Protein AF-A0A7L4RID6-F1 (afdb_monomer_lite)

Sequence (178 aa):
MAGMKEQMGKLNFLVKEADGAFSGGDVTARIGACTIYAGIMELLTIQAAKLMEQIILKSQLHKGKNVAFTPHDDSFFYGEKVGTRRILIAISETLPFRASGKTREEDAAKINGLAKRFIDSGHGFLDLRNTLIHHMGNPEKNLGDIENSCLRIKESFEKFSAAQKEFVLAAQPFRTIG

pLDDT: mean 86.88, std 10.78, range [45.59, 97.88]

Radius of gyration: 18.43 Å; chains: 1; bounding box: 37×32×57 Å

Secondary structure (DSSP, 8-state):
-HHHHHHHHHHHHHHHHHHHHHHSS-HHHHHHHHHHHHHHHHHHHHHHHHHHHHHHHHHHHHTTPPPSSPPPPHHHHHHTT--HHHHHHHHHHTPPP---TT--HHHHHHHHHHHHHHHHHHHHHHHHHHHHHHHHT-TT--HHHHHHHHHHHHHHHHHHHHHHHHHHHHHGGGG---

Structure (mmCIF, N/CA/C/O backbone):
data_AF-A0A7L4RID6-F1
#
_entry.id   AF-A0A7L4RID6-F1
#
loop_
_atom_site.group_PDB
_atom_site.id
_atom_site.type_symbol
_atom_site.label_atom_id
_atom_site.label_alt_id
_atom_site.label_comp_id
_atom_site.label_asym_id
_atom_site.label_entity_id
_atom_site.label_seq_id
_atom_site.pdbx_PDB_ins_code
_atom_site.Cartn_x
_atom_site.Cartn_y
_atom_site.Cartn_z
_atom_site.occupancy
_atom_site.B_iso_or_equiv
_atom_site.auth_seq_id
_atom_site.auth_comp_id
_atom_site.auth_asym_id
_atom_site.auth_atom_id
_atom_site.pdbx_PDB_model_num
ATOM 1 N N . MET A 1 1 ? 13.504 -2.492 21.467 1.00 46.69 1 MET A N 1
ATOM 2 C CA . MET A 1 1 ? 13.718 -1.254 20.674 1.00 46.69 1 MET A CA 1
ATOM 3 C C . MET A 1 1 ? 14.812 -1.378 19.604 1.00 46.69 1 MET A C 1
ATOM 5 O O . MET A 1 1 ? 14.635 -0.778 18.553 1.00 46.69 1 MET A O 1
ATOM 9 N N . ALA A 1 2 ? 15.893 -2.151 19.805 1.00 46.53 2 ALA A N 1
ATOM 10 C CA . ALA A 1 2 ? 16.967 -2.315 18.807 1.00 46.53 2 ALA A CA 1
ATOM 11 C C . ALA A 1 2 ? 16.506 -2.953 17.473 1.00 46.53 2 ALA A C 1
ATOM 13 O O . ALA A 1 2 ? 16.762 -2.384 16.418 1.00 46.53 2 ALA A O 1
ATOM 14 N N . GLY A 1 3 ? 15.726 -4.043 17.513 1.00 59.94 3 GLY A N 1
ATOM 15 C CA . GLY A 1 3 ? 15.261 -4.725 16.291 1.00 59.94 3 GLY A CA 1
ATOM 16 C C . GLY A 1 3 ? 14.310 -3.903 15.408 1.00 59.94 3 GLY A C 1
ATOM 17 O O . GLY A 1 3 ? 14.350 -4.007 14.189 1.00 59.94 3 GLY A O 1
ATOM 18 N N . MET A 1 4 ? 13.503 -3.014 15.998 1.00 64.69 4 MET A N 1
ATOM 19 C CA . MET A 1 4 ? 12.584 -2.150 15.240 1.00 64.69 4 MET A CA 1
ATOM 20 C C . MET A 1 4 ? 13.336 -1.057 14.469 1.00 64.69 4 MET A C 1
ATOM 22 O O . MET A 1 4 ? 13.013 -0.783 13.317 1.00 64.69 4 MET A O 1
ATOM 26 N N . LYS A 1 5 ? 14.377 -0.465 15.074 1.00 70.00 5 LYS A N 1
ATOM 27 C CA . LYS A 1 5 ? 15.249 0.503 14.390 1.00 70.00 5 LYS A CA 1
ATOM 28 C C . LYS A 1 5 ? 16.001 -0.146 13.229 1.00 70.00 5 LYS A C 1
ATOM 30 O O . LYS A 1 5 ? 16.094 0.451 12.163 1.00 70.00 5 LYS A O 1
ATOM 35 N N . GLU A 1 6 ? 16.493 -1.367 13.422 1.00 75.94 6 GLU A N 1
ATOM 36 C CA . GLU A 1 6 ? 17.172 -2.129 12.371 1.00 75.94 6 GLU A CA 1
ATOM 37 C C . GLU A 1 6 ? 16.232 -2.451 11.198 1.00 75.94 6 GLU A C 1
ATOM 39 O O . GLU A 1 6 ? 16.585 -2.228 10.041 1.00 75.94 6 GLU A O 1
ATOM 44 N N . GLN A 1 7 ? 15.007 -2.906 11.480 1.00 71.81 7 GLN A N 1
ATOM 45 C CA . GLN A 1 7 ? 14.000 -3.175 10.448 1.00 71.81 7 GLN A CA 1
ATOM 46 C C . GLN A 1 7 ? 13.601 -1.911 9.679 1.00 71.81 7 GLN A C 1
ATOM 48 O O . GLN A 1 7 ? 13.529 -1.941 8.452 1.00 71.81 7 GLN A O 1
ATOM 53 N N . MET A 1 8 ? 13.414 -0.780 10.369 1.00 76.19 8 MET A N 1
ATOM 54 C CA . MET A 1 8 ? 13.167 0.501 9.700 1.00 76.19 8 MET A CA 1
ATOM 55 C C . MET A 1 8 ? 14.356 0.953 8.847 1.00 76.19 8 MET A C 1
ATOM 57 O O . MET A 1 8 ? 14.155 1.476 7.755 1.00 76.19 8 MET A O 1
ATOM 61 N N . GLY A 1 9 ? 15.589 0.714 9.305 1.00 80.31 9 GLY A N 1
ATOM 62 C CA . GLY A 1 9 ? 16.797 0.976 8.523 1.00 80.31 9 GLY A CA 1
ATOM 63 C C . GLY A 1 9 ? 16.829 0.184 7.215 1.00 80.31 9 GLY A C 1
ATOM 64 O O . GLY A 1 9 ? 17.066 0.765 6.158 1.00 80.31 9 GLY A O 1
ATOM 65 N N . LYS A 1 10 ? 16.510 -1.117 7.269 1.00 84.06 10 LYS A N 1
ATOM 66 C CA . LYS A 1 10 ? 16.429 -1.986 6.082 1.00 84.06 10 LYS A CA 1
ATOM 67 C C . LYS A 1 10 ? 15.360 -1.511 5.096 1.00 84.06 10 LYS A C 1
ATOM 69 O O . LYS A 1 10 ? 15.632 -1.433 3.904 1.00 84.06 10 LYS A O 1
ATOM 74 N N . LEU A 1 11 ? 14.173 -1.144 5.579 1.00 85.06 11 LEU A N 1
ATOM 75 C CA . LEU A 1 11 ? 13.091 -0.650 4.718 1.00 85.06 11 LEU A CA 1
ATOM 76 C C . LEU A 1 11 ? 13.448 0.673 4.043 1.00 85.06 11 LEU A C 1
ATOM 78 O O . LEU A 1 11 ? 13.266 0.808 2.839 1.00 85.06 11 LEU A O 1
ATOM 82 N N . ASN A 1 12 ? 14.006 1.624 4.794 1.00 86.56 12 ASN A N 1
ATOM 83 C CA . ASN A 1 12 ? 14.425 2.911 4.240 1.00 86.56 12 ASN A CA 1
ATOM 84 C C . ASN A 1 12 ? 15.529 2.746 3.188 1.00 86.56 12 ASN A C 1
ATOM 86 O O . ASN A 1 12 ? 15.517 3.439 2.174 1.00 86.56 12 ASN A O 1
ATOM 90 N N . PHE A 1 13 ? 16.465 1.821 3.416 1.00 90.88 13 PHE A N 1
ATOM 91 C CA . PHE A 1 13 ? 17.478 1.466 2.428 1.00 90.88 13 PHE A CA 1
ATOM 92 C C . PHE A 1 13 ? 16.836 0.917 1.146 1.00 90.88 13 PHE A C 1
ATOM 94 O O . PHE A 1 13 ? 17.115 1.427 0.068 1.00 90.88 13 PHE A O 1
ATOM 101 N N . LEU A 1 14 ? 15.920 -0.049 1.259 1.00 91.12 14 LEU A N 1
ATOM 102 C CA . LEU A 1 14 ? 15.240 -0.642 0.103 1.00 91.12 14 LEU A CA 1
ATOM 103 C C . LEU A 1 14 ? 14.417 0.377 -0.696 1.00 91.12 14 LEU A C 1
ATOM 105 O O . LEU A 1 14 ? 14.454 0.345 -1.923 1.00 91.12 14 LEU A O 1
ATOM 109 N N . VAL A 1 15 ? 13.713 1.297 -0.025 1.00 90.31 15 VAL A N 1
ATOM 110 C CA . VAL A 1 15 ? 13.006 2.403 -0.699 1.00 90.31 15 VAL A CA 1
ATOM 111 C C . VAL A 1 15 ? 13.992 3.262 -1.484 1.00 90.31 15 VAL A C 1
ATOM 113 O O . VAL A 1 15 ? 13.756 3.538 -2.654 1.00 90.31 15 VAL A O 1
ATOM 116 N N . LYS A 1 16 ? 15.122 3.634 -0.873 1.00 92.25 16 LYS A N 1
ATOM 117 C CA . LYS A 1 16 ? 16.137 4.468 -1.523 1.00 92.25 16 LYS A CA 1
ATOM 118 C C . LYS A 1 16 ? 16.741 3.793 -2.757 1.00 92.25 16 LYS A C 1
ATOM 120 O O . LYS A 1 16 ? 16.912 4.450 -3.780 1.00 92.25 16 LYS A O 1
ATOM 125 N N . GLU A 1 17 ? 17.055 2.503 -2.669 1.00 92.62 17 GLU A N 1
ATOM 126 C CA . GLU A 1 17 ? 17.562 1.729 -3.809 1.00 92.62 17 GLU A CA 1
ATOM 127 C C . GLU A 1 17 ? 16.514 1.633 -4.927 1.00 92.62 17 GLU A C 1
ATOM 129 O O . GLU A 1 17 ? 16.827 1.867 -6.095 1.00 92.62 17 GLU A O 1
ATOM 134 N N . ALA A 1 18 ? 15.252 1.366 -4.571 1.00 92.75 18 ALA A N 1
ATOM 135 C CA . ALA A 1 18 ? 14.152 1.332 -5.528 1.00 92.75 18 ALA A CA 1
ATOM 136 C C . ALA A 1 18 ? 13.968 2.691 -6.222 1.00 92.75 18 ALA A C 1
ATOM 138 O O . ALA A 1 18 ? 13.916 2.744 -7.448 1.00 92.75 18 ALA A O 1
ATOM 139 N N . ASP A 1 19 ? 13.959 3.795 -5.472 1.00 92.19 19 ASP A N 1
ATOM 140 C CA . ASP A 1 19 ? 13.865 5.152 -6.020 1.00 92.19 19 ASP A CA 1
ATOM 141 C C . ASP A 1 19 ? 15.051 5.482 -6.941 1.00 92.19 19 ASP A C 1
ATOM 143 O O . ASP A 1 19 ? 14.875 6.096 -8.000 1.00 92.19 19 ASP A O 1
ATOM 147 N N . GLY A 1 20 ? 16.256 5.039 -6.569 1.00 91.38 20 GLY A N 1
ATOM 148 C CA . GLY A 1 20 ? 17.474 5.192 -7.362 1.00 91.38 20 GLY A CA 1
ATOM 149 C C . GLY A 1 20 ? 17.385 4.505 -8.726 1.00 91.38 20 GLY A C 1
ATOM 150 O O . GLY A 1 20 ? 17.791 5.088 -9.733 1.00 91.38 20 GLY A O 1
ATOM 151 N N . ALA A 1 21 ? 16.770 3.324 -8.793 1.00 92.00 21 ALA A N 1
ATOM 152 C CA . ALA A 1 21 ? 16.593 2.578 -10.039 1.00 92.00 21 ALA A CA 1
ATOM 153 C C . ALA A 1 21 ? 15.729 3.316 -11.080 1.00 92.00 21 ALA A C 1
ATOM 155 O O . ALA A 1 21 ? 15.922 3.135 -12.281 1.00 92.00 21 ALA A O 1
ATOM 156 N N . PHE A 1 22 ? 14.815 4.192 -10.648 1.00 88.56 22 PHE A N 1
ATOM 157 C CA . PHE A 1 22 ? 14.022 5.031 -11.557 1.00 88.56 22 PHE A CA 1
ATOM 158 C C . PHE A 1 22 ? 14.790 6.228 -12.119 1.00 88.56 22 PHE A C 1
ATOM 160 O O . PHE A 1 22 ? 14.382 6.780 -13.139 1.00 88.56 22 PHE A O 1
ATOM 167 N N . SER A 1 23 ? 15.902 6.613 -11.488 1.00 83.31 23 SER A N 1
ATOM 168 C CA . SER A 1 23 ? 16.813 7.635 -12.022 1.00 83.31 23 SER A CA 1
ATOM 169 C C . SER A 1 23 ? 17.699 7.084 -13.146 1.00 83.31 23 SER A C 1
ATOM 171 O O . SER A 1 23 ? 18.214 7.846 -13.960 1.00 83.31 23 SER A O 1
ATOM 173 N N . GLY A 1 24 ? 17.868 5.758 -13.206 1.00 70.31 24 GLY A N 1
ATOM 174 C CA . GLY A 1 24 ? 18.565 5.063 -14.283 1.00 70.31 24 GLY A CA 1
ATOM 175 C C . GLY A 1 24 ? 17.674 4.837 -15.509 1.00 70.31 24 GLY A C 1
ATOM 176 O O . GLY A 1 24 ? 16.454 4.683 -15.409 1.00 70.31 24 GLY A O 1
ATOM 177 N N . GLY A 1 25 ? 18.288 4.797 -16.693 1.00 75.00 25 GLY A N 1
ATOM 178 C CA . GLY A 1 25 ? 17.623 4.420 -17.949 1.00 75.00 25 GLY A CA 1
ATOM 179 C C . GLY A 1 25 ? 17.411 2.910 -18.130 1.00 75.00 25 GLY A C 1
ATOM 180 O O . GLY A 1 25 ? 16.975 2.496 -19.196 1.00 75.00 25 GLY A O 1
ATOM 181 N N . ASP A 1 26 ? 17.739 2.078 -17.134 1.00 90.69 26 ASP A N 1
ATOM 182 C CA . ASP A 1 26 ? 17.631 0.618 -17.229 1.00 90.69 26 ASP A CA 1
ATOM 183 C C . ASP A 1 26 ? 16.244 0.112 -16.797 1.00 90.69 26 ASP A C 1
ATOM 185 O O . ASP A 1 26 ? 15.846 0.203 -15.632 1.00 90.69 26 ASP A O 1
ATOM 189 N N . VAL A 1 27 ? 15.520 -0.475 -17.749 1.00 90.62 27 VAL A N 1
ATOM 190 C CA . VAL A 1 27 ? 14.196 -1.077 -17.543 1.00 90.62 27 VAL A CA 1
ATOM 191 C C . VAL A 1 27 ? 14.241 -2.232 -16.545 1.00 90.62 27 VAL A C 1
ATOM 193 O O . VAL A 1 27 ? 13.317 -2.387 -15.745 1.00 90.62 27 VAL A O 1
ATOM 196 N N . THR A 1 28 ? 15.318 -3.020 -16.543 1.00 92.19 28 THR A N 1
ATOM 197 C CA . THR A 1 28 ? 15.460 -4.177 -15.648 1.00 92.19 28 THR A CA 1
ATOM 198 C C . THR A 1 28 ? 15.542 -3.718 -14.198 1.00 92.19 28 THR A C 1
ATOM 200 O O . THR A 1 28 ? 14.809 -4.225 -13.344 1.00 92.19 28 THR A O 1
ATOM 203 N N . ALA A 1 29 ? 16.358 -2.696 -13.926 1.00 94.12 29 ALA A N 1
ATOM 204 C CA . ALA A 1 29 ? 16.426 -2.058 -12.617 1.00 94.12 29 ALA A CA 1
ATOM 205 C C . ALA A 1 29 ? 15.054 -1.523 -12.166 1.00 94.12 29 ALA A C 1
ATOM 207 O O . ALA A 1 29 ? 14.649 -1.756 -11.025 1.00 94.12 29 ALA A O 1
ATOM 208 N N . ARG A 1 30 ? 14.287 -0.878 -13.059 1.00 95.00 30 ARG A N 1
ATOM 209 C CA . ARG A 1 30 ? 12.932 -0.377 -12.747 1.00 95.00 30 ARG A CA 1
ATOM 210 C C . ARG A 1 30 ? 11.940 -1.498 -12.414 1.00 95.00 30 ARG A C 1
ATOM 212 O O . ARG A 1 30 ? 11.136 -1.343 -11.494 1.00 95.00 30 ARG A O 1
ATOM 219 N N . ILE A 1 31 ? 11.999 -2.636 -13.110 1.00 95.00 31 ILE A N 1
ATOM 220 C CA . ILE A 1 31 ? 11.186 -3.824 -12.786 1.00 95.00 31 ILE A CA 1
ATOM 221 C C . ILE A 1 31 ? 11.577 -4.381 -11.406 1.00 95.00 31 ILE A C 1
ATOM 223 O O . ILE A 1 31 ? 10.707 -4.703 -10.588 1.00 95.00 31 ILE A O 1
ATOM 227 N N . GLY A 1 32 ? 12.879 -4.442 -11.111 1.00 94.38 32 GLY A N 1
ATOM 228 C CA . GLY A 1 32 ? 13.388 -4.810 -9.788 1.00 94.38 32 GLY A CA 1
ATOM 229 C C . GLY A 1 32 ? 12.845 -3.895 -8.686 1.00 94.38 32 GLY A C 1
ATOM 230 O O . GLY A 1 32 ? 12.324 -4.373 -7.677 1.00 94.38 32 GLY A O 1
ATOM 231 N N . ALA A 1 33 ? 12.853 -2.583 -8.914 1.00 95.50 33 ALA A N 1
ATOM 232 C CA . ALA A 1 33 ? 12.290 -1.602 -7.992 1.00 95.50 33 ALA A CA 1
ATOM 233 C C . ALA A 1 33 ? 10.776 -1.768 -7.782 1.00 95.50 33 ALA A C 1
ATOM 235 O O . ALA A 1 33 ? 10.305 -1.704 -6.646 1.00 95.50 33 ALA A O 1
ATOM 236 N N . CYS A 1 34 ? 10.011 -2.083 -8.835 1.00 96.00 34 CYS A N 1
ATOM 237 C CA . CYS A 1 34 ? 8.585 -2.407 -8.704 1.00 96.00 34 CYS A CA 1
ATOM 238 C C . CYS A 1 34 ? 8.347 -3.621 -7.791 1.00 96.00 34 CYS A C 1
ATOM 240 O O . CYS A 1 34 ? 7.386 -3.639 -7.020 1.00 96.00 34 CYS A O 1
ATOM 242 N N . THR A 1 35 ? 9.235 -4.617 -7.839 1.00 94.19 35 THR A N 1
ATOM 243 C CA . THR A 1 35 ? 9.181 -5.789 -6.949 1.00 94.19 35 THR A CA 1
ATOM 244 C C . THR A 1 35 ? 9.449 -5.399 -5.495 1.00 94.19 35 THR A C 1
ATOM 246 O O . THR A 1 35 ? 8.741 -5.854 -4.595 1.00 94.19 35 THR A O 1
ATOM 249 N N . ILE A 1 36 ? 10.416 -4.509 -5.256 1.00 94.94 36 ILE A N 1
ATOM 250 C CA . ILE A 1 36 ? 10.696 -3.971 -3.918 1.00 94.94 36 ILE A CA 1
ATOM 251 C C . ILE A 1 36 ? 9.476 -3.212 -3.377 1.00 94.94 36 ILE A C 1
ATOM 253 O O . ILE A 1 36 ? 9.037 -3.483 -2.257 1.00 94.94 36 ILE A O 1
ATOM 257 N N . TYR A 1 37 ? 8.880 -2.317 -4.171 1.00 95.62 37 TYR A N 1
ATOM 258 C CA . TYR A 1 37 ? 7.661 -1.602 -3.781 1.00 95.62 37 TYR A CA 1
ATOM 259 C C . TYR A 1 37 ? 6.506 -2.550 -3.473 1.00 95.62 37 TYR A C 1
ATOM 261 O O . TYR A 1 37 ? 5.793 -2.331 -2.495 1.00 95.62 37 TYR A O 1
ATOM 269 N N . ALA A 1 38 ? 6.340 -3.620 -4.256 1.00 93.56 38 ALA A N 1
ATOM 270 C CA . ALA A 1 38 ? 5.332 -4.632 -3.977 1.00 93.56 38 ALA A CA 1
ATOM 271 C C . ALA A 1 38 ? 5.555 -5.263 -2.597 1.00 93.56 38 ALA A C 1
ATOM 273 O O . ALA A 1 38 ? 4.627 -5.255 -1.798 1.00 93.56 38 ALA A O 1
ATOM 274 N N . GLY A 1 39 ? 6.774 -5.709 -2.274 1.00 91.38 39 GLY A N 1
ATOM 275 C CA . GLY A 1 39 ? 7.087 -6.282 -0.958 1.00 91.38 39 GLY A CA 1
ATOM 276 C C . GLY A 1 39 ? 6.860 -5.308 0.205 1.00 91.38 39 GLY A C 1
ATOM 277 O O . GLY A 1 39 ? 6.304 -5.679 1.240 1.00 91.38 39 GLY A O 1
ATOM 278 N N . ILE A 1 40 ? 7.226 -4.034 0.031 1.00 92.19 40 ILE A N 1
ATOM 279 C CA . ILE A 1 40 ? 6.968 -2.995 1.041 1.00 92.19 40 ILE A CA 1
ATOM 280 C C . ILE A 1 40 ? 5.464 -2.760 1.201 1.00 92.19 40 ILE A C 1
ATOM 282 O O . ILE A 1 40 ? 4.980 -2.602 2.321 1.00 92.19 40 ILE A O 1
ATOM 286 N N . MET A 1 41 ? 4.710 -2.769 0.103 1.00 93.12 41 MET A N 1
ATOM 287 C CA . MET A 1 41 ? 3.260 -2.637 0.140 1.00 93.12 41 MET A CA 1
ATOM 288 C C . MET A 1 41 ? 2.617 -3.753 0.974 1.00 93.12 41 MET A C 1
ATOM 290 O O . MET A 1 41 ? 1.778 -3.455 1.823 1.00 93.12 41 MET A O 1
ATOM 294 N N . GLU A 1 42 ? 3.042 -5.010 0.799 1.00 90.94 42 GLU A N 1
ATOM 295 C CA . GLU A 1 42 ? 2.525 -6.134 1.599 1.00 90.94 42 GLU A CA 1
ATOM 296 C C . GLU A 1 42 ? 2.762 -5.897 3.094 1.00 90.94 42 GLU A C 1
ATOM 298 O O . GLU A 1 42 ? 1.839 -6.016 3.902 1.00 90.94 42 GLU A O 1
ATOM 303 N N . LEU A 1 43 ? 3.972 -5.462 3.459 1.00 89.50 43 LEU A N 1
ATOM 304 C CA . LEU A 1 43 ? 4.311 -5.128 4.839 1.00 89.50 43 LEU A CA 1
ATOM 305 C C . LEU A 1 43 ? 3.409 -4.021 5.407 1.00 89.50 43 LEU A C 1
ATOM 307 O O . LEU A 1 43 ? 2.879 -4.160 6.511 1.00 89.50 43 LEU A O 1
ATOM 311 N N . LEU A 1 44 ? 3.234 -2.921 4.674 1.00 92.06 44 LEU A N 1
ATOM 312 C CA . LEU A 1 44 ? 2.419 -1.784 5.113 1.00 92.06 44 LEU A CA 1
ATOM 313 C C . LEU A 1 44 ? 0.942 -2.171 5.274 1.00 92.06 44 LEU A C 1
ATOM 315 O O . LEU A 1 44 ? 0.278 -1.716 6.213 1.00 92.06 44 LEU A O 1
ATOM 319 N N . THR A 1 45 ? 0.434 -3.047 4.404 1.00 92.94 45 THR A N 1
ATOM 320 C CA . THR A 1 45 ? -0.915 -3.608 4.519 1.00 92.94 45 THR A CA 1
ATOM 321 C C . THR A 1 45 ? -1.054 -4.516 5.743 1.00 92.94 45 THR A C 1
ATOM 323 O O . THR A 1 45 ? -2.034 -4.386 6.477 1.00 92.94 45 THR A O 1
ATOM 326 N N . ILE A 1 46 ? -0.067 -5.373 6.028 1.00 89.94 46 ILE A N 1
ATOM 327 C CA . ILE A 1 46 ? -0.050 -6.208 7.243 1.00 89.94 46 ILE A CA 1
ATOM 328 C C . ILE A 1 46 ? -0.044 -5.333 8.505 1.00 89.94 46 ILE A C 1
ATOM 330 O O . ILE A 1 46 ? -0.781 -5.602 9.454 1.00 89.94 46 ILE A O 1
ATOM 334 N N . GLN A 1 47 ? 0.749 -4.258 8.525 1.00 89.25 47 GLN A N 1
ATOM 335 C CA . GLN A 1 47 ? 0.779 -3.317 9.650 1.00 89.25 47 GLN A CA 1
ATOM 336 C C . GLN A 1 47 ? -0.588 -2.666 9.896 1.00 89.25 47 GLN A C 1
ATOM 338 O O . GLN A 1 47 ? -1.031 -2.580 11.043 1.00 89.25 47 GLN A O 1
ATOM 343 N N . ALA A 1 48 ? -1.272 -2.244 8.829 1.00 91.44 48 ALA A N 1
ATOM 344 C CA . ALA A 1 48 ? -2.614 -1.676 8.916 1.00 91.44 48 ALA A CA 1
ATOM 345 C C . ALA A 1 48 ? -3.634 -2.698 9.452 1.00 91.44 48 ALA A C 1
ATOM 347 O O . ALA A 1 48 ? -4.424 -2.372 10.340 1.00 91.44 48 ALA A O 1
ATOM 348 N N . ALA A 1 49 ? -3.577 -3.946 8.976 1.00 90.12 49 ALA A N 1
ATOM 349 C CA . ALA A 1 49 ? -4.448 -5.022 9.446 1.00 90.12 49 ALA A CA 1
ATOM 350 C C . ALA A 1 49 ? -4.263 -5.304 10.942 1.00 90.12 49 ALA A C 1
ATOM 352 O O . ALA A 1 49 ? -5.241 -5.368 11.683 1.00 90.12 49 ALA A O 1
ATOM 353 N N . LYS A 1 50 ? -3.014 -5.385 11.413 1.00 87.38 50 LYS A N 1
ATOM 354 C CA . LYS A 1 50 ? -2.707 -5.595 12.838 1.00 87.38 50 LYS A CA 1
ATOM 355 C C . LYS A 1 50 ? -3.175 -4.453 13.722 1.00 87.38 50 LYS A C 1
ATOM 357 O O . LYS A 1 50 ? -3.634 -4.682 14.840 1.00 87.38 50 LYS A O 1
ATOM 362 N N . LEU A 1 51 ? -3.053 -3.215 13.244 1.00 89.00 51 LEU A N 1
ATOM 363 C CA . LEU A 1 51 ? -3.585 -2.072 13.973 1.00 89.00 51 LEU A CA 1
ATOM 364 C C . LEU A 1 51 ? -5.102 -2.210 14.151 1.00 89.00 51 LEU A C 1
ATOM 366 O O . LEU A 1 51 ? -5.596 -2.063 15.268 1.00 89.00 51 LEU A O 1
ATOM 370 N N . MET A 1 52 ? -5.820 -2.546 13.078 1.00 88.69 52 MET A N 1
ATOM 371 C CA . MET A 1 52 ? -7.267 -2.769 13.126 1.00 88.69 52 MET A CA 1
ATOM 372 C C . MET A 1 52 ? -7.641 -3.932 14.044 1.00 88.69 52 MET A C 1
ATOM 374 O O . MET A 1 52 ? -8.514 -3.775 14.894 1.00 88.69 52 MET A O 1
ATOM 378 N N . GLU A 1 53 ? -6.938 -5.058 13.950 1.00 87.56 53 GLU A N 1
ATOM 379 C CA . GLU A 1 53 ? -7.125 -6.211 14.832 1.00 87.56 53 GLU A CA 1
ATOM 380 C C . GLU A 1 53 ? -7.015 -5.807 16.314 1.00 87.56 53 GLU A C 1
ATOM 382 O O . GLU A 1 53 ? -7.902 -6.094 17.119 1.00 87.56 53 GLU A O 1
ATOM 387 N N . GLN A 1 54 ? -5.976 -5.051 16.676 1.00 85.38 54 GLN A N 1
ATOM 388 C CA . GLN A 1 54 ? -5.767 -4.591 18.051 1.00 85.38 54 GLN A CA 1
ATOM 389 C C . GLN A 1 54 ? -6.827 -3.591 18.521 1.00 85.38 54 GLN A C 1
ATOM 391 O O . GLN A 1 54 ? -7.238 -3.638 19.684 1.00 85.38 54 GLN A O 1
ATOM 396 N N . ILE A 1 55 ? -7.265 -2.691 17.640 1.00 85.94 55 ILE A N 1
ATOM 397 C CA . ILE A 1 55 ? -8.353 -1.746 17.914 1.00 85.94 55 ILE A CA 1
AT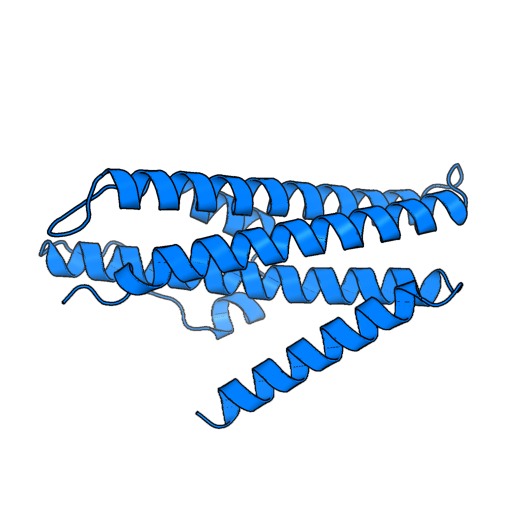OM 398 C C . ILE A 1 55 ? -9.652 -2.507 18.203 1.00 85.94 55 ILE A C 1
ATOM 400 O O . ILE A 1 55 ? -10.310 -2.243 19.212 1.00 85.94 55 ILE A O 1
ATOM 404 N N . ILE A 1 56 ? -10.013 -3.473 17.351 1.00 84.50 56 ILE A N 1
ATOM 405 C CA . ILE A 1 56 ? -11.248 -4.253 17.494 1.00 84.50 56 ILE A CA 1
ATOM 406 C C . ILE A 1 56 ? -11.197 -5.078 18.780 1.00 84.50 56 ILE A C 1
ATOM 408 O O . ILE A 1 56 ? -12.135 -5.012 19.578 1.00 84.50 56 ILE A O 1
ATOM 412 N N . LEU A 1 57 ? -10.092 -5.793 19.017 1.00 84.62 57 LEU A N 1
ATOM 413 C CA . LEU A 1 57 ? -9.886 -6.603 20.217 1.00 84.62 57 LEU A CA 1
ATOM 414 C C . LEU A 1 57 ? -10.099 -5.774 21.486 1.00 84.62 57 LEU A C 1
ATOM 416 O O . LEU A 1 57 ? -10.899 -6.129 22.350 1.00 84.62 57 LEU A O 1
ATOM 420 N N . LYS A 1 58 ? -9.412 -4.634 21.592 1.00 81.62 58 LYS A N 1
ATOM 421 C CA . LYS A 1 58 ? -9.508 -3.779 22.779 1.00 81.62 58 LYS A CA 1
ATOM 422 C C . LYS A 1 58 ? -10.884 -3.149 22.929 1.00 81.62 58 LYS A C 1
ATOM 424 O O . LYS A 1 58 ? -11.363 -3.023 24.052 1.00 81.62 58 LYS A O 1
ATOM 429 N N . SER A 1 59 ? -11.547 -2.797 21.827 1.00 79.56 59 SER A N 1
ATOM 430 C CA . SER A 1 59 ? -12.921 -2.287 21.873 1.00 79.56 59 SER A CA 1
ATOM 431 C C . SER A 1 59 ? -13.899 -3.339 22.401 1.00 79.56 59 SER A C 1
ATOM 433 O O . SER A 1 59 ? -14.783 -3.012 23.194 1.00 79.56 59 SER A O 1
ATOM 435 N N . GLN A 1 60 ? -13.738 -4.605 21.999 1.00 81.25 60 GLN A N 1
ATOM 436 C CA . GLN A 1 60 ? -14.548 -5.716 22.507 1.00 81.25 60 GLN A CA 1
ATOM 437 C C . GLN A 1 60 ? -14.311 -5.939 24.004 1.00 81.25 60 GLN A C 1
ATOM 439 O O . GLN A 1 60 ? -15.282 -5.979 24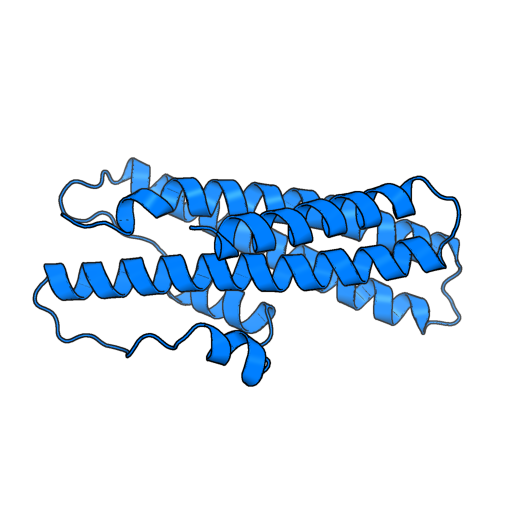.761 1.00 81.25 60 GLN A O 1
ATOM 444 N N . LEU A 1 61 ? -13.044 -5.979 24.431 1.00 82.69 61 LEU A N 1
ATOM 445 C CA . LEU A 1 61 ? -12.666 -6.126 25.840 1.00 82.69 61 LEU A CA 1
ATOM 446 C C . LEU A 1 61 ? -13.223 -4.990 26.712 1.00 82.69 61 LEU A C 1
ATOM 448 O O . LEU A 1 61 ? -13.833 -5.256 27.743 1.00 82.69 61 LEU A O 1
ATOM 452 N N . HIS A 1 62 ? -13.090 -3.732 26.279 1.00 80.50 62 HIS A N 1
ATOM 453 C CA . HIS A 1 62 ? -13.612 -2.574 27.015 1.00 80.50 62 HIS A CA 1
ATOM 454 C C . HIS A 1 62 ? -15.142 -2.602 27.162 1.00 80.50 62 HIS A C 1
ATOM 456 O O . HIS A 1 62 ? -15.686 -2.150 28.164 1.00 80.50 62 HIS A O 1
ATOM 462 N N . LYS A 1 63 ? -15.856 -3.167 26.181 1.00 80.50 63 LYS A N 1
ATOM 463 C CA . LYS A 1 63 ? -17.318 -3.336 26.223 1.00 80.50 63 LYS A CA 1
ATOM 464 C C . LYS A 1 63 ? -17.762 -4.584 26.998 1.00 80.50 63 LYS A C 1
ATOM 466 O O . LYS A 1 63 ? -18.944 -4.915 26.950 1.00 80.50 63 LYS A O 1
ATOM 471 N N . GLY A 1 64 ? -16.838 -5.301 27.645 1.00 80.50 64 GLY A N 1
ATOM 472 C CA . GLY A 1 64 ? -17.125 -6.551 28.352 1.00 80.50 64 GLY A CA 1
ATOM 473 C C . GLY A 1 64 ? -17.638 -7.666 27.437 1.00 80.50 64 GLY A C 1
ATOM 474 O O . GLY A 1 64 ? -18.327 -8.572 27.899 1.00 80.50 64 GLY A O 1
ATOM 475 N N . LYS A 1 65 ? -17.364 -7.588 26.128 1.00 79.81 65 LYS A N 1
ATOM 476 C CA . LYS A 1 65 ? -17.783 -8.611 25.167 1.00 79.81 65 LYS A CA 1
ATOM 477 C C . LYS A 1 65 ? -16.792 -9.768 25.168 1.00 79.81 65 LYS A C 1
ATOM 479 O O . LYS A 1 65 ? -15.587 -9.559 25.299 1.00 79.81 65 LYS A O 1
ATOM 484 N N . ASN A 1 66 ? -17.298 -10.971 24.906 1.00 81.56 66 ASN A N 1
ATOM 485 C CA . ASN A 1 66 ? -16.442 -12.091 24.538 1.00 81.56 66 ASN A CA 1
ATOM 486 C C . ASN A 1 66 ? -15.706 -11.751 23.240 1.00 81.56 66 ASN A C 1
ATOM 488 O O . ASN A 1 66 ? -16.313 -11.279 22.273 1.00 81.56 66 ASN A O 1
ATOM 492 N N . VAL A 1 67 ? -14.395 -11.965 23.245 1.00 77.31 67 VAL A N 1
ATOM 493 C CA . VAL A 1 67 ? -13.542 -11.695 22.094 1.00 77.31 67 VAL A CA 1
ATOM 494 C C . VAL A 1 67 ? -13.925 -12.643 20.955 1.00 77.31 67 VAL A C 1
ATOM 496 O O . VAL A 1 67 ? -13.989 -13.854 21.149 1.00 77.31 67 VAL A O 1
ATOM 499 N N . ALA A 1 68 ? -14.182 -12.089 19.770 1.00 75.75 68 ALA A N 1
ATOM 500 C CA . ALA A 1 68 ? -14.682 -12.855 18.624 1.00 75.75 68 ALA A CA 1
ATOM 501 C C . ALA A 1 68 ? -13.584 -13.581 17.820 1.00 75.75 68 ALA A C 1
ATOM 503 O O . ALA A 1 68 ? -13.901 -14.352 16.919 1.00 75.75 68 ALA A O 1
ATOM 504 N N . PHE A 1 69 ? -12.307 -13.313 18.103 1.00 79.75 69 PHE A N 1
ATOM 505 C CA . PHE A 1 69 ? -11.165 -13.882 17.386 1.00 79.75 69 PHE A CA 1
ATOM 506 C C . PHE A 1 69 ? -9.901 -13.889 18.255 1.00 79.75 69 PHE A C 1
ATOM 508 O O . PHE A 1 69 ? -9.727 -13.053 19.138 1.00 79.75 69 PHE A O 1
ATOM 515 N N . THR A 1 70 ? -8.968 -14.791 17.973 1.00 76.75 70 THR A N 1
ATOM 516 C CA . THR A 1 70 ? -7.645 -14.775 18.606 1.00 76.75 70 THR A CA 1
ATOM 517 C C . THR A 1 70 ? -6.650 -14.086 17.669 1.00 76.75 70 THR A C 1
ATOM 519 O O . THR A 1 70 ? -6.549 -14.506 16.516 1.00 76.75 70 THR A O 1
ATOM 522 N N . PRO A 1 71 ? -5.935 -13.035 18.119 1.00 74.81 71 PRO A N 1
ATOM 523 C CA . PRO A 1 71 ? -4.877 -12.413 17.330 1.00 74.81 71 PRO A CA 1
ATOM 524 C C . PRO A 1 71 ? -3.817 -13.430 16.925 1.00 74.81 71 PRO A C 1
ATOM 526 O O . PRO A 1 71 ? -3.369 -14.219 17.761 1.00 74.81 71 PRO A O 1
ATOM 529 N N . HIS A 1 72 ? -3.401 -13.384 15.666 1.00 72.94 72 HIS A N 1
ATOM 530 C CA . HIS A 1 72 ? -2.298 -14.213 15.192 1.00 72.94 72 HIS A CA 1
ATOM 531 C C . HIS A 1 72 ? -0.964 -13.513 15.455 1.00 72.94 72 HIS A C 1
ATOM 533 O O . HIS A 1 72 ? -0.881 -12.282 15.477 1.00 72.94 72 HIS A O 1
ATOM 539 N N . ASP A 1 73 ? 0.097 -14.296 15.647 1.00 75.00 73 ASP A N 1
ATOM 540 C CA . ASP A 1 73 ? 1.436 -13.728 15.714 1.00 75.00 73 ASP A CA 1
ATOM 541 C C . ASP A 1 73 ? 1.888 -13.177 14.350 1.00 75.00 73 ASP A C 1
ATOM 543 O O . ASP A 1 73 ? 1.294 -13.416 13.295 1.00 75.00 73 ASP A O 1
ATOM 547 N N . ASP A 1 74 ? 2.973 -12.407 14.374 1.00 66.00 74 ASP A N 1
ATOM 548 C CA . ASP A 1 74 ? 3.506 -11.765 13.181 1.00 66.00 74 ASP A CA 1
ATOM 549 C C . ASP A 1 74 ? 3.895 -12.755 12.081 1.00 66.00 74 ASP A C 1
ATOM 551 O O . ASP A 1 74 ? 3.764 -12.418 10.903 1.00 66.00 74 ASP A O 1
ATOM 555 N N . SER A 1 75 ? 4.356 -13.947 12.462 1.00 71.56 75 SER A N 1
ATOM 556 C CA . SER A 1 75 ? 4.858 -14.968 11.549 1.00 71.56 75 SER A CA 1
ATOM 557 C C . SER A 1 75 ? 3.752 -15.582 10.697 1.00 71.56 75 SER A C 1
ATOM 559 O O . SER A 1 75 ? 4.031 -15.948 9.559 1.00 71.56 75 SER A O 1
ATOM 561 N N . PHE A 1 76 ? 2.498 -15.577 11.165 1.00 71.69 76 PHE A N 1
ATOM 562 C CA . PHE A 1 76 ? 1.338 -16.038 10.396 1.00 71.69 76 PHE A CA 1
ATOM 563 C C . PHE A 1 76 ? 1.243 -15.360 9.022 1.00 71.69 76 PHE A C 1
A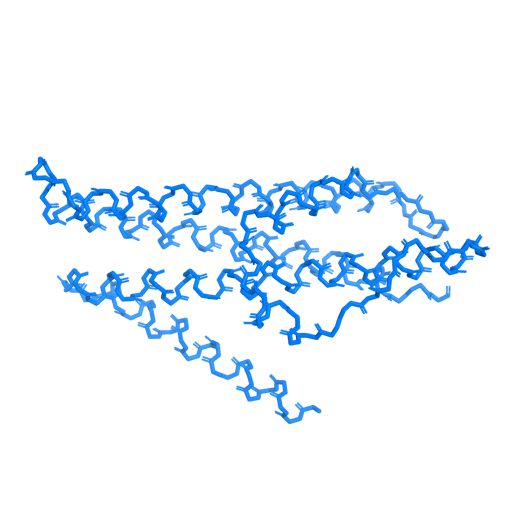TOM 565 O O . PHE A 1 76 ? 1.133 -16.025 7.993 1.00 71.69 76 PHE A O 1
ATOM 572 N N . PHE A 1 77 ? 1.372 -14.031 8.978 1.00 68.62 77 PHE A N 1
ATOM 573 C CA . PHE A 1 77 ? 1.252 -13.275 7.728 1.00 68.62 77 PHE A CA 1
ATOM 574 C C . PHE A 1 77 ? 2.403 -13.544 6.750 1.00 68.62 77 PHE A C 1
ATOM 576 O O . PHE A 1 77 ? 2.210 -13.438 5.540 1.00 68.62 77 PHE A O 1
ATOM 583 N N . TYR A 1 78 ? 3.583 -13.911 7.259 1.00 68.50 78 TYR A N 1
ATOM 584 C CA . TYR A 1 78 ? 4.765 -14.189 6.439 1.00 68.50 78 TYR A CA 1
ATOM 585 C C . TYR A 1 78 ? 4.895 -15.673 6.057 1.00 68.50 78 TYR A C 1
ATOM 587 O O . TYR A 1 78 ? 5.444 -15.980 5.002 1.00 68.50 78 TYR A O 1
ATOM 595 N N . GLY A 1 79 ? 4.382 -16.589 6.885 1.00 65.81 79 GLY A N 1
ATOM 596 C CA . GLY A 1 79 ? 4.428 -18.038 6.674 1.00 65.81 79 GLY A CA 1
ATOM 597 C C . GLY A 1 79 ? 3.301 -18.560 5.783 1.00 65.81 79 GLY A C 1
ATOM 598 O O . GLY A 1 79 ? 3.555 -19.344 4.872 1.00 65.81 79 GLY A O 1
ATOM 599 N N . GLU A 1 80 ? 2.075 -18.067 5.977 1.00 68.31 80 GLU A N 1
ATOM 600 C CA . GLU A 1 80 ? 0.873 -18.559 5.280 1.00 68.31 80 GLU A CA 1
ATOM 601 C C . GLU A 1 80 ? 0.631 -17.884 3.915 1.00 68.31 80 GLU A C 1
ATOM 603 O O . GLU A 1 80 ? -0.318 -18.217 3.205 1.00 68.31 80 GLU A O 1
ATOM 608 N N . LYS A 1 81 ? 1.485 -16.925 3.519 1.00 67.62 81 LYS A N 1
ATOM 609 C CA . LYS A 1 81 ? 1.386 -16.172 2.249 1.00 67.62 81 LYS A CA 1
ATOM 610 C C . LYS A 1 81 ? -0.013 -15.579 2.011 1.00 67.62 81 LYS A C 1
ATOM 612 O O . LYS A 1 81 ? -0.584 -15.694 0.922 1.00 67.62 81 LYS A O 1
ATOM 617 N N . VAL A 1 82 ? -0.587 -14.931 3.026 1.00 78.81 82 VAL A N 1
ATOM 618 C CA . VAL A 1 82 ? -1.898 -14.280 2.897 1.00 78.81 82 VAL A CA 1
ATOM 619 C C . VAL A 1 82 ? -1.790 -13.115 1.912 1.00 78.81 82 VAL A C 1
ATOM 621 O O . VAL A 1 82 ? -1.141 -12.112 2.183 1.00 78.81 82 VAL A O 1
ATOM 624 N N . GLY A 1 83 ? -2.437 -13.237 0.751 1.00 85.06 83 GLY A N 1
ATOM 625 C CA . GLY A 1 83 ? -2.315 -12.234 -0.306 1.00 85.06 83 GLY A CA 1
ATOM 626 C C . GLY A 1 83 ? -2.848 -10.853 0.101 1.00 85.06 83 GLY A C 1
ATOM 627 O O . GLY A 1 83 ? -3.977 -10.735 0.579 1.00 85.06 83 GLY A O 1
ATOM 628 N N . THR A 1 84 ? -2.086 -9.796 -0.195 1.00 91.00 84 THR A N 1
ATOM 629 C CA . THR A 1 84 ? -2.390 -8.384 0.126 1.00 91.00 84 THR A CA 1
ATOM 630 C C . THR A 1 84 ? -3.815 -7.962 -0.231 1.00 91.00 84 THR A C 1
ATOM 632 O O . THR A 1 84 ? -4.481 -7.298 0.558 1.00 91.00 84 THR A O 1
ATOM 635 N N . ARG A 1 85 ? -4.338 -8.405 -1.385 1.00 92.50 85 ARG A N 1
ATOM 636 C CA . ARG A 1 85 ? -5.724 -8.119 -1.798 1.00 92.50 85 ARG A CA 1
ATOM 637 C C . ARG A 1 85 ? -6.752 -8.631 -0.786 1.00 92.50 85 ARG A C 1
ATOM 639 O O . ARG A 1 85 ? -7.712 -7.926 -0.503 1.00 92.50 85 ARG A O 1
ATOM 646 N N . ARG A 1 86 ? -6.555 -9.839 -0.247 1.00 91.44 86 ARG A N 1
ATOM 647 C CA . ARG A 1 86 ? -7.453 -10.426 0.761 1.00 91.44 86 ARG A CA 1
ATOM 648 C C . ARG A 1 86 ? -7.400 -9.640 2.062 1.00 91.44 86 ARG A C 1
ATOM 650 O O . ARG A 1 86 ? -8.439 -9.413 2.663 1.00 91.44 86 ARG A O 1
ATOM 657 N N . ILE A 1 87 ? -6.213 -9.179 2.454 1.00 91.12 87 ILE A N 1
ATOM 658 C CA . ILE A 1 87 ? -6.055 -8.348 3.650 1.00 91.12 87 ILE A CA 1
ATOM 659 C C . ILE A 1 87 ? -6.804 -7.018 3.482 1.00 91.12 87 ILE A C 1
ATOM 661 O O . ILE A 1 87 ? -7.541 -6.626 4.378 1.00 91.12 87 ILE A O 1
ATOM 665 N N . LEU A 1 88 ? -6.678 -6.347 2.331 1.00 94.38 88 LEU A N 1
ATOM 666 C CA . LEU A 1 88 ? -7.411 -5.102 2.058 1.00 94.38 88 LEU A CA 1
ATOM 667 C C . LEU A 1 88 ? -8.935 -5.297 2.096 1.00 94.38 88 LEU A C 1
ATOM 669 O O . LEU A 1 88 ? -9.635 -4.474 2.685 1.00 94.38 88 LEU A O 1
ATOM 673 N N . ILE A 1 89 ? -9.437 -6.401 1.530 1.00 93.31 89 ILE A N 1
ATOM 674 C CA . ILE A 1 89 ? -10.861 -6.769 1.596 1.00 93.31 89 ILE A CA 1
ATOM 675 C C . ILE A 1 89 ? -11.292 -6.968 3.051 1.00 93.31 89 ILE A C 1
ATOM 677 O O . ILE A 1 89 ? -12.260 -6.348 3.481 1.00 93.31 89 ILE A O 1
ATOM 681 N N . ALA A 1 90 ? -10.535 -7.743 3.830 1.00 90.19 90 ALA A N 1
ATOM 682 C CA . ALA A 1 90 ? -10.845 -7.981 5.236 1.00 90.19 90 ALA A CA 1
ATOM 683 C C . ALA A 1 90 ? -10.865 -6.674 6.048 1.00 90.19 90 ALA A C 1
ATOM 685 O O . ALA A 1 90 ? -11.769 -6.457 6.848 1.00 90.19 90 ALA A O 1
ATOM 686 N N . ILE A 1 91 ? -9.920 -5.753 5.809 1.00 90.44 91 ILE A N 1
ATOM 687 C CA . ILE A 1 91 ? -9.953 -4.422 6.436 1.00 90.44 91 ILE A CA 1
ATOM 688 C C . ILE A 1 91 ? -11.241 -3.688 6.039 1.00 90.44 91 ILE A C 1
ATOM 690 O O . ILE A 1 91 ? -11.914 -3.144 6.912 1.00 90.44 91 ILE A O 1
ATOM 694 N N . SER A 1 92 ? -11.624 -3.703 4.759 1.00 92.56 92 SER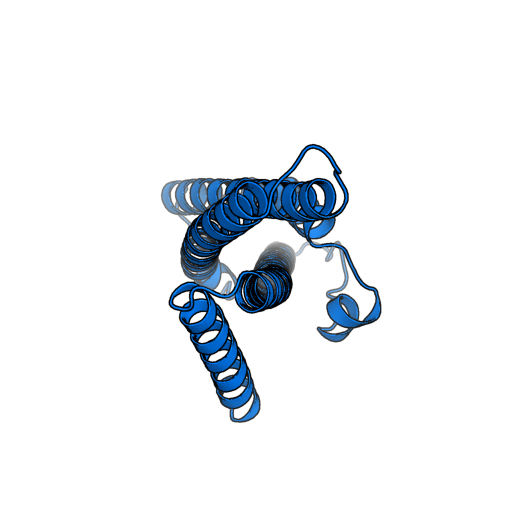 A N 1
ATOM 695 C CA . SER A 1 92 ? -12.859 -3.064 4.289 1.00 92.56 92 SER A CA 1
ATOM 696 C C . SER A 1 92 ? -14.116 -3.626 4.958 1.00 92.56 92 SER A C 1
ATOM 698 O O . SER A 1 92 ? -15.025 -2.862 5.270 1.00 92.56 92 SER A O 1
ATOM 700 N N . GLU A 1 93 ? -14.175 -4.934 5.201 1.00 90.81 93 GLU A N 1
ATOM 701 C CA . GLU A 1 93 ? -15.306 -5.599 5.866 1.00 90.81 93 GLU A CA 1
ATOM 702 C C . GLU A 1 93 ? -15.441 -5.206 7.345 1.00 90.81 93 GLU A C 1
ATOM 704 O O . GLU A 1 93 ? -16.526 -5.292 7.917 1.00 90.81 93 GLU A O 1
ATOM 709 N N . THR A 1 94 ? -14.357 -4.730 7.968 1.00 85.75 94 THR A N 1
ATOM 710 C CA . THR A 1 94 ? -14.382 -4.229 9.354 1.00 85.75 94 THR A CA 1
ATOM 711 C C . THR A 1 94 ? -14.824 -2.768 9.480 1.00 85.75 94 THR A C 1
ATOM 713 O O . THR A 1 94 ? -15.020 -2.278 10.595 1.00 85.75 94 THR A O 1
ATOM 716 N N . LEU A 1 95 ? -14.983 -2.058 8.360 1.00 87.25 95 LEU A N 1
ATOM 717 C CA . LEU A 1 95 ? -15.446 -0.672 8.318 1.00 87.25 95 LEU A CA 1
ATOM 718 C C . LEU A 1 95 ? -16.988 -0.601 8.221 1.00 87.25 95 LEU A C 1
ATOM 720 O O . LEU A 1 95 ? -17.622 -1.532 7.729 1.00 87.25 95 LEU A O 1
ATOM 724 N N . PRO A 1 96 ? -17.628 0.505 8.657 1.00 86.81 96 PRO A N 1
ATOM 725 C CA . PRO A 1 96 ? -17.024 1.725 9.188 1.00 86.81 96 PRO A CA 1
ATOM 726 C C . PRO A 1 96 ? -16.591 1.600 10.653 1.00 86.81 96 PRO A C 1
ATOM 728 O O . PRO A 1 96 ? -17.287 1.024 11.490 1.00 86.81 96 PRO A O 1
ATOM 731 N N . PHE A 1 97 ? -15.476 2.252 10.975 1.00 81.62 97 PHE A N 1
ATOM 732 C CA . PHE A 1 97 ? -15.110 2.621 12.332 1.00 81.62 97 PHE A CA 1
ATOM 733 C C . PHE A 1 97 ? -16.213 3.509 12.920 1.00 81.62 97 PHE A C 1
ATOM 735 O O . PHE A 1 97 ? -16.584 4.527 12.331 1.00 81.62 97 PHE A O 1
ATOM 742 N N . ARG A 1 98 ? -16.751 3.117 14.077 1.00 79.12 98 ARG A N 1
ATOM 743 C CA . ARG A 1 98 ? -17.801 3.861 14.785 1.00 79.12 98 ARG A CA 1
ATOM 744 C C . ARG A 1 98 ? -17.223 4.494 16.037 1.00 79.12 98 ARG A C 1
ATOM 746 O O . ARG A 1 98 ? -16.463 3.843 16.757 1.00 79.12 98 ARG A O 1
ATOM 753 N N . ALA A 1 99 ? -17.616 5.731 16.317 1.00 68.94 99 ALA A N 1
ATOM 754 C CA . ALA A 1 99 ? -17.252 6.381 17.563 1.00 68.94 99 ALA A CA 1
ATOM 755 C C . ALA A 1 99 ? -17.778 5.574 18.766 1.00 68.94 99 ALA A C 1
ATOM 757 O O . ALA A 1 99 ? -18.874 5.010 18.745 1.00 68.94 99 ALA A O 1
ATOM 758 N N . SER A 1 100 ? -16.975 5.478 19.826 1.00 67.69 100 SER A N 1
ATOM 759 C CA . SER A 1 100 ? -17.440 4.966 21.116 1.00 67.69 100 SER A CA 1
ATOM 760 C C . SER A 1 100 ? -16.639 5.578 22.261 1.00 67.69 100 SER A C 1
ATOM 762 O O . SER A 1 100 ? -15.457 5.884 22.102 1.00 67.69 100 SER A O 1
ATOM 764 N N . GLY A 1 101 ? -17.278 5.767 23.417 1.00 69.19 101 GLY A N 1
ATOM 765 C CA . GLY A 1 101 ? -16.644 6.414 24.565 1.00 69.19 101 GLY A CA 1
ATOM 766 C C . GLY A 1 101 ? -16.289 7.875 24.271 1.00 69.19 101 GLY A C 1
ATOM 767 O O . GLY A 1 101 ? -17.168 8.672 23.966 1.00 69.19 101 GLY A O 1
ATOM 768 N N . LYS A 1 102 ? -14.999 8.227 24.371 1.00 65.94 102 LYS A N 1
ATOM 769 C CA . LYS A 1 102 ? -14.483 9.602 24.188 1.00 65.94 102 LYS A CA 1
ATOM 770 C C . LYS A 1 102 ? -14.176 9.980 22.732 1.00 65.94 102 LYS A C 1
ATOM 772 O O . LYS A 1 102 ? -13.746 11.101 22.477 1.00 65.94 102 LYS A O 1
ATOM 777 N N . THR A 1 103 ? -14.325 9.059 21.782 1.00 73.62 103 THR A N 1
ATOM 778 C CA . THR A 1 103 ? -14.084 9.346 20.361 1.00 73.62 103 THR A CA 1
ATOM 779 C C . THR A 1 103 ? -15.215 10.194 19.793 1.00 73.62 103 THR A C 1
ATOM 781 O O . THR A 1 103 ? -16.376 9.847 19.985 1.00 73.62 103 THR A O 1
ATOM 784 N N . ARG A 1 104 ? -14.898 11.276 19.074 1.00 81.00 104 ARG A N 1
ATOM 785 C CA . ARG A 1 104 ? -15.915 12.090 18.396 1.00 81.00 104 ARG A CA 1
ATOM 786 C C . ARG A 1 104 ? -16.291 11.457 17.058 1.00 81.00 104 ARG A C 1
ATOM 788 O O . ARG A 1 104 ? -15.451 10.840 16.404 1.00 81.00 104 ARG A O 1
ATOM 795 N N . GLU A 1 105 ? -17.531 11.660 16.622 1.00 83.38 105 GLU A N 1
ATOM 796 C CA . GLU A 1 105 ? -18.008 11.209 15.304 1.00 83.38 105 GLU A CA 1
ATOM 797 C C . GLU A 1 105 ? -17.159 11.772 14.151 1.00 83.38 105 GLU A C 1
ATOM 799 O O . GLU A 1 105 ? -16.889 11.075 13.177 1.00 83.38 105 GLU A O 1
ATOM 804 N N . GLU A 1 106 ? -16.641 12.996 14.292 1.00 85.88 106 GLU A N 1
ATOM 805 C CA . GLU A 1 106 ? -15.717 13.609 13.326 1.00 85.88 106 GLU A CA 1
ATOM 806 C C . GLU A 1 106 ? -14.411 12.817 13.173 1.00 85.88 106 GLU A C 1
ATOM 808 O O . GLU A 1 106 ? -13.923 12.616 12.058 1.00 85.88 106 GLU A O 1
ATOM 813 N N . ASP A 1 107 ? -13.853 12.333 14.287 1.00 86.69 107 ASP A N 1
ATOM 814 C CA . ASP A 1 107 ? -12.615 11.555 14.285 1.00 86.69 107 ASP A CA 1
ATOM 815 C C . ASP A 1 107 ? -12.861 10.184 13.623 1.00 86.69 107 ASP A C 1
ATOM 817 O O . ASP A 1 107 ? -12.060 9.733 12.802 1.00 86.69 107 ASP A O 1
ATOM 821 N N . ALA A 1 108 ? -14.013 9.560 13.899 1.00 86.75 108 ALA A N 1
ATOM 822 C CA . ALA A 1 108 ? -14.437 8.315 13.257 1.00 86.75 108 ALA A CA 1
ATOM 823 C C . ALA A 1 108 ? -14.656 8.483 11.741 1.00 86.75 108 ALA A C 1
ATOM 825 O O . ALA A 1 108 ? -14.144 7.690 10.947 1.00 86.75 108 ALA A O 1
ATOM 826 N N . ALA A 1 109 ? -15.356 9.539 11.320 1.00 90.69 109 ALA A N 1
ATOM 827 C CA . ALA A 1 109 ? -15.577 9.857 9.910 1.00 90.69 109 ALA A CA 1
ATOM 828 C C . ALA A 1 109 ? -14.256 10.107 9.166 1.00 90.69 109 ALA A C 1
ATOM 830 O O . ALA A 1 109 ? -14.054 9.585 8.066 1.00 90.69 109 ALA A O 1
ATOM 831 N N . LYS A 1 110 ? -13.320 10.835 9.791 1.00 92.62 110 LYS A N 1
ATOM 832 C CA . LYS A 1 110 ? -11.975 11.052 9.249 1.00 92.62 110 LYS A CA 1
ATOM 833 C C . LYS A 1 110 ? -11.236 9.730 9.046 1.00 92.62 110 LYS A C 1
ATOM 835 O O . LYS A 1 110 ? -10.709 9.503 7.960 1.00 92.62 110 LYS A O 1
ATOM 840 N N . ILE A 1 111 ? -11.216 8.851 10.050 1.00 92.00 111 ILE A N 1
ATOM 841 C CA . ILE A 1 111 ? -10.553 7.539 9.954 1.00 92.00 111 ILE A CA 1
ATOM 842 C C . ILE A 1 111 ? -11.162 6.704 8.829 1.00 92.00 111 ILE A C 1
ATOM 844 O O . ILE A 1 111 ? -10.416 6.139 8.036 1.00 92.00 111 ILE A O 1
ATOM 848 N N . ASN A 1 112 ? -12.490 6.678 8.704 1.00 93.19 112 ASN A N 1
ATOM 849 C CA . ASN A 1 112 ? -13.171 5.968 7.619 1.00 93.19 112 ASN A CA 1
ATOM 850 C C . ASN A 1 112 ? -12.775 6.499 6.237 1.00 93.19 112 ASN A C 1
ATOM 852 O O . ASN A 1 112 ? -12.479 5.714 5.336 1.00 93.19 112 ASN A O 1
ATOM 856 N N . GLY A 1 113 ? -12.716 7.824 6.077 1.00 95.69 113 GLY A N 1
ATOM 857 C CA . GLY A 1 113 ? -12.252 8.450 4.839 1.00 95.69 113 GLY A CA 1
ATOM 858 C C . GLY A 1 113 ? -10.806 8.078 4.505 1.00 95.69 113 GLY A C 1
ATOM 859 O O . GLY A 1 113 ? -10.508 7.706 3.370 1.00 95.69 113 GLY A O 1
ATOM 860 N N . LEU A 1 114 ? -9.914 8.115 5.499 1.00 96.88 114 LEU A N 1
ATOM 861 C CA . LEU A 1 114 ? -8.511 7.720 5.340 1.00 96.88 114 LEU A CA 1
ATOM 862 C C . LEU A 1 114 ? -8.365 6.236 4.992 1.00 96.88 114 LEU A C 1
ATOM 864 O O . LEU A 1 114 ? -7.631 5.901 4.063 1.00 96.88 114 LEU A O 1
ATOM 868 N N . ALA A 1 115 ? -9.101 5.362 5.681 1.00 95.44 115 ALA A N 1
ATOM 869 C CA . ALA A 1 115 ? -9.096 3.926 5.435 1.00 95.44 115 ALA A CA 1
ATOM 870 C C . ALA A 1 115 ? -9.557 3.607 4.009 1.00 95.44 115 ALA A C 1
ATOM 872 O O . ALA A 1 115 ? -8.900 2.838 3.313 1.00 95.44 115 ALA A O 1
ATOM 873 N N . LYS A 1 116 ? -10.627 4.261 3.534 1.00 96.75 116 LYS A N 1
ATOM 874 C CA . LYS A 1 116 ? -11.104 4.105 2.155 1.00 96.75 116 LYS A CA 1
ATOM 875 C C . LYS A 1 116 ? -10.029 4.495 1.139 1.00 96.75 116 LYS A C 1
ATOM 877 O O . LYS A 1 116 ? -9.746 3.720 0.234 1.00 96.75 116 LYS A O 1
ATOM 882 N N . ARG A 1 117 ? -9.383 5.658 1.303 1.00 97.56 117 ARG A N 1
ATOM 883 C CA . ARG A 1 117 ? -8.294 6.093 0.403 1.00 97.56 117 ARG A CA 1
ATOM 884 C C . ARG A 1 117 ? -7.126 5.109 0.393 1.00 97.56 117 ARG A C 1
ATOM 886 O O . ARG A 1 117 ? -6.580 4.809 -0.668 1.00 97.56 117 ARG A O 1
ATOM 893 N N . PHE A 1 118 ? -6.746 4.604 1.562 1.00 97.81 118 PHE A N 1
ATOM 894 C CA . PHE A 1 118 ? -5.714 3.581 1.702 1.00 97.81 118 PHE A CA 1
ATOM 895 C C . PHE A 1 118 ? -6.087 2.283 0.962 1.00 97.81 118 PHE A C 1
ATOM 897 O O . PHE A 1 118 ? -5.283 1.772 0.185 1.00 97.81 118 PHE A O 1
ATOM 904 N N . ILE A 1 119 ? -7.312 1.785 1.137 1.00 97.44 119 ILE A N 1
ATOM 905 C CA . ILE A 1 119 ? -7.790 0.560 0.478 1.00 97.44 119 ILE A CA 1
ATOM 906 C C . ILE A 1 119 ? -7.857 0.740 -1.043 1.00 97.44 119 ILE A C 1
ATOM 908 O O . ILE A 1 119 ? -7.318 -0.084 -1.783 1.00 97.44 119 ILE A O 1
ATOM 912 N N . ASP A 1 120 ? -8.451 1.840 -1.513 1.00 97.50 120 ASP A N 1
ATOM 913 C CA . ASP A 1 120 ? -8.601 2.133 -2.942 1.00 97.50 120 ASP A CA 1
ATOM 914 C C . ASP A 1 120 ? -7.237 2.266 -3.634 1.00 97.50 120 ASP A C 1
ATOM 916 O O . ASP A 1 120 ? -7.002 1.667 -4.685 1.00 97.50 120 ASP A O 1
ATOM 920 N N . SER A 1 121 ? -6.307 3.016 -3.028 1.00 97.75 121 SER A N 1
ATOM 921 C CA . SER A 1 121 ? -4.939 3.143 -3.553 1.00 97.75 121 SER A CA 1
ATOM 922 C C . SER A 1 121 ? -4.196 1.806 -3.547 1.00 97.75 121 SER A C 1
ATOM 924 O O . SER A 1 121 ? -3.432 1.527 -4.472 1.00 97.75 121 SER A O 1
ATOM 926 N N . GLY A 1 122 ? -4.468 0.948 -2.560 1.00 97.06 122 GLY A N 1
ATOM 927 C CA . GLY A 1 122 ? -3.919 -0.398 -2.496 1.00 97.06 122 GLY A CA 1
ATOM 928 C C . GLY A 1 122 ? -4.393 -1.285 -3.647 1.00 97.06 122 GLY A C 1
ATOM 929 O O . GLY A 1 122 ? -3.579 -1.933 -4.305 1.00 97.06 122 GLY A O 1
ATOM 930 N N . HIS A 1 123 ? -5.693 -1.281 -3.949 1.00 97.44 123 HIS A N 1
ATOM 931 C CA . HIS A 1 123 ? -6.224 -1.994 -5.112 1.00 97.44 123 HIS A CA 1
ATOM 932 C C . HIS A 1 123 ? -5.660 -1.449 -6.428 1.00 97.44 123 HIS A C 1
ATOM 934 O O . HIS A 1 123 ? -5.195 -2.241 -7.248 1.00 97.44 123 HIS A O 1
ATOM 940 N N . GLY A 1 124 ? -5.598 -0.122 -6.584 1.00 96.88 124 GLY A N 1
ATOM 941 C CA . GLY A 1 124 ? -5.018 0.514 -7.770 1.00 96.88 124 GLY A CA 1
ATOM 942 C C . GLY A 1 124 ? -3.561 0.109 -8.019 1.00 96.88 124 GLY A C 1
ATOM 943 O O . GLY A 1 124 ? -3.195 -0.219 -9.148 1.00 96.88 124 GLY A O 1
ATOM 944 N N . PHE A 1 125 ? -2.743 0.038 -6.964 1.00 97.56 125 PHE A N 1
ATOM 945 C CA . PHE A 1 125 ? -1.368 -0.452 -7.076 1.00 97.56 125 PHE A CA 1
ATOM 946 C C . PHE A 1 125 ? -1.316 -1.915 -7.542 1.00 97.56 125 PHE A C 1
ATOM 948 O O . PHE A 1 125 ? -0.551 -2.252 -8.447 1.00 97.56 125 PHE A O 1
ATOM 955 N N . LEU A 1 126 ? -2.133 -2.797 -6.952 1.00 96.00 126 LEU A N 1
ATOM 956 C CA . LEU A 1 126 ? -2.152 -4.220 -7.310 1.00 96.00 126 LEU A CA 1
ATOM 957 C C . LEU A 1 126 ? -2.595 -4.448 -8.759 1.00 96.00 126 LEU A C 1
ATOM 959 O O . LEU A 1 126 ? -2.068 -5.343 -9.422 1.00 96.00 126 LEU A O 1
ATOM 963 N N . ASP A 1 127 ? -3.534 -3.644 -9.253 1.00 96.75 127 ASP A N 1
ATOM 964 C CA . ASP A 1 127 ? -4.008 -3.713 -10.635 1.00 96.75 127 ASP A CA 1
ATOM 965 C C . ASP A 1 127 ? -2.910 -3.277 -11.619 1.00 96.75 127 ASP A C 1
ATOM 967 O O . ASP A 1 127 ? -2.674 -3.949 -12.628 1.00 96.75 127 ASP A O 1
ATOM 971 N N . LEU A 1 128 ? -2.159 -2.218 -11.297 1.00 96.19 128 LEU A N 1
ATOM 972 C CA . LEU A 1 128 ? -1.000 -1.786 -12.088 1.00 96.19 128 LEU A CA 1
ATOM 973 C C . LEU A 1 128 ? 0.133 -2.815 -12.070 1.00 96.19 128 LEU A C 1
ATOM 975 O O . LEU A 1 128 ? 0.699 -3.120 -13.119 1.00 96.19 128 LEU A O 1
ATOM 979 N N . ARG A 1 129 ? 0.432 -3.403 -10.906 1.00 93.00 129 ARG A N 1
ATOM 980 C CA . ARG A 1 129 ? 1.424 -4.479 -10.781 1.00 93.00 129 ARG A CA 1
ATOM 981 C C . ARG A 1 129 ? 1.055 -5.676 -11.658 1.00 93.00 129 ARG A C 1
ATOM 983 O O . ARG A 1 129 ? 1.903 -6.198 -12.373 1.00 93.00 129 ARG A O 1
ATOM 990 N N . ASN A 1 130 ? -0.206 -6.103 -11.624 1.00 93.31 130 ASN A N 1
ATOM 991 C CA . ASN A 1 130 ? -0.680 -7.190 -12.480 1.00 93.31 130 ASN A CA 1
ATOM 992 C C . ASN A 1 130 ? -0.595 -6.803 -13.967 1.00 93.31 130 ASN A C 1
ATOM 994 O O . ASN A 1 130 ? -0.174 -7.613 -14.789 1.00 93.31 130 ASN A O 1
ATOM 998 N N . THR A 1 131 ? -0.921 -5.552 -14.305 1.00 93.62 131 THR A N 1
ATOM 999 C CA . THR A 1 131 ? -0.794 -5.019 -15.671 1.00 93.62 131 THR A CA 1
ATOM 1000 C C . THR A 1 131 ? 0.648 -5.090 -16.177 1.00 93.62 131 THR A C 1
ATOM 1002 O O . THR A 1 131 ? 0.863 -5.533 -17.301 1.00 93.62 131 THR A O 1
ATOM 1005 N N . LEU A 1 132 ? 1.641 -4.729 -15.354 1.00 94.88 132 LEU A N 1
ATOM 1006 C CA . LEU A 1 132 ? 3.059 -4.845 -15.714 1.00 94.88 132 LEU A CA 1
ATOM 1007 C C . LEU A 1 132 ? 3.437 -6.290 -16.067 1.00 94.88 132 LEU A C 1
ATOM 1009 O O . LEU A 1 132 ? 4.067 -6.510 -17.097 1.00 94.88 132 LEU A O 1
ATOM 1013 N N . ILE A 1 133 ? 3.011 -7.272 -15.264 1.00 92.38 133 ILE A N 1
ATOM 1014 C CA . ILE A 1 133 ? 3.279 -8.697 -15.532 1.00 92.38 133 ILE A CA 1
ATOM 1015 C C . ILE A 1 133 ? 2.697 -9.108 -16.891 1.00 92.38 133 ILE A C 1
ATOM 1017 O O . ILE A 1 133 ? 3.372 -9.765 -17.682 1.00 92.38 133 ILE A O 1
ATOM 1021 N N . HIS A 1 134 ? 1.467 -8.685 -17.191 1.00 92.31 134 HIS A N 1
ATOM 1022 C CA . HIS A 1 134 ? 0.851 -8.954 -18.489 1.00 92.31 134 HIS A CA 1
ATOM 1023 C C . HIS A 1 134 ? 1.574 -8.249 -19.639 1.00 92.31 134 HIS A C 1
ATOM 1025 O O . HIS A 1 134 ? 1.765 -8.861 -20.683 1.00 92.31 134 HIS A O 1
ATOM 1031 N N . HIS A 1 135 ? 2.006 -6.997 -19.461 1.00 93.38 135 HIS A N 1
ATOM 1032 C CA . HIS A 1 135 ? 2.770 -6.273 -20.478 1.00 93.38 135 HIS A CA 1
ATOM 1033 C C . HIS A 1 135 ? 4.116 -6.938 -20.774 1.00 93.38 135 HIS A C 1
ATOM 1035 O O . HIS A 1 135 ? 4.476 -7.058 -21.937 1.00 93.38 135 HIS A O 1
ATOM 1041 N N . MET A 1 136 ? 4.823 -7.432 -19.754 1.00 91.62 136 MET A N 1
ATOM 1042 C CA . MET A 1 136 ? 6.101 -8.131 -19.934 1.00 91.62 136 MET A CA 1
ATOM 1043 C C . MET A 1 136 ? 5.977 -9.423 -20.753 1.00 91.62 136 MET A C 1
ATOM 1045 O O . MET A 1 136 ? 6.928 -9.811 -21.425 1.00 91.62 136 MET A O 1
ATOM 1049 N N . GLY A 1 137 ? 4.828 -10.100 -20.686 1.00 90.12 137 GLY A N 1
ATOM 1050 C CA . GLY A 1 137 ? 4.559 -11.320 -21.452 1.00 90.12 137 GLY A CA 1
ATOM 1051 C C . GLY A 1 137 ? 3.833 -11.094 -22.781 1.00 90.12 137 GLY A C 1
ATOM 1052 O O . GLY A 1 137 ? 3.562 -12.067 -23.481 1.00 90.12 137 GLY A O 1
ATOM 1053 N N . ASN A 1 138 ? 3.470 -9.852 -23.119 1.00 92.81 138 ASN A N 1
ATOM 1054 C CA . ASN A 1 138 ? 2.656 -9.550 -24.293 1.00 92.81 138 ASN A CA 1
ATOM 1055 C C . ASN A 1 138 ? 3.541 -9.119 -25.482 1.00 92.81 138 ASN A C 1
ATOM 1057 O O . ASN A 1 138 ? 4.196 -8.081 -25.387 1.00 92.81 138 ASN A O 1
ATOM 1061 N N . PRO A 1 139 ? 3.524 -9.844 -26.621 1.00 92.38 139 PRO A N 1
ATOM 1062 C CA . PRO A 1 139 ? 4.338 -9.510 -27.794 1.00 92.38 139 PRO A CA 1
ATOM 1063 C C . PRO A 1 139 ? 3.959 -8.181 -28.470 1.00 92.38 139 PRO A C 1
ATOM 1065 O O . PRO A 1 139 ? 4.750 -7.643 -29.238 1.00 92.38 139 PRO A O 1
ATOM 1068 N N . GLU A 1 140 ? 2.771 -7.636 -28.197 1.00 95.19 140 GLU A N 1
ATOM 1069 C CA . GLU A 1 140 ? 2.318 -6.338 -28.717 1.00 95.19 140 GLU A CA 1
ATOM 1070 C C . GLU A 1 140 ? 2.833 -5.146 -27.895 1.00 95.19 140 GLU A C 1
ATOM 1072 O O . GLU A 1 140 ? 2.595 -3.994 -28.260 1.00 95.19 140 GLU A O 1
ATOM 1077 N N . LYS A 1 141 ? 3.499 -5.397 -26.761 1.00 94.44 141 LYS A N 1
ATOM 1078 C CA . LYS A 1 141 ? 4.034 -4.360 -25.875 1.00 94.44 141 LYS A CA 1
ATOM 1079 C C . LYS A 1 141 ? 5.532 -4.214 -26.065 1.00 94.44 141 LYS A C 1
ATOM 1081 O O . LYS A 1 141 ? 6.270 -5.192 -26.125 1.00 94.44 141 LYS A O 1
ATOM 1086 N N . ASN A 1 142 ? 5.984 -2.969 -26.148 1.00 93.75 142 ASN A N 1
ATOM 1087 C CA . ASN A 1 142 ? 7.401 -2.648 -26.264 1.00 93.75 142 ASN A CA 1
ATOM 1088 C C . ASN A 1 142 ? 8.006 -2.277 -24.897 1.00 93.75 142 ASN A C 1
ATOM 1090 O O . ASN A 1 142 ? 7.312 -2.167 -23.884 1.00 93.75 142 ASN A O 1
ATOM 1094 N N . LEU A 1 143 ? 9.324 -2.059 -24.863 1.00 91.69 143 LEU A N 1
ATOM 1095 C CA . LEU A 1 143 ? 10.025 -1.655 -23.639 1.00 91.69 143 LEU A CA 1
ATOM 1096 C C . LEU A 1 143 ? 9.509 -0.325 -23.068 1.00 91.69 143 LEU A C 1
ATOM 1098 O O . LEU A 1 143 ? 9.400 -0.197 -21.853 1.00 91.69 143 LEU A O 1
ATOM 1102 N N . GLY A 1 144 ? 9.117 0.628 -23.917 1.00 92.31 144 GLY A N 1
ATOM 1103 C CA . GLY A 1 144 ? 8.518 1.894 -23.488 1.00 92.31 144 GLY A CA 1
ATOM 1104 C C . GLY A 1 144 ? 7.179 1.714 -22.761 1.00 92.31 144 GLY A C 1
ATOM 1105 O O . GLY A 1 144 ? 6.917 2.402 -21.774 1.00 92.31 144 GLY A O 1
ATOM 1106 N N . ASP A 1 145 ? 6.352 0.748 -23.174 1.00 93.56 145 ASP A N 1
ATOM 1107 C CA . ASP A 1 145 ? 5.113 0.397 -22.463 1.00 93.56 145 ASP A CA 1
ATOM 1108 C C . ASP A 1 145 ? 5.402 -0.156 -21.060 1.00 93.56 145 ASP A C 1
ATOM 1110 O O . ASP A 1 145 ? 4.696 0.160 -20.092 1.00 93.56 145 ASP A O 1
ATOM 1114 N N . ILE A 1 146 ? 6.450 -0.976 -20.940 1.00 94.62 146 ILE A N 1
ATOM 1115 C CA . ILE A 1 146 ? 6.904 -1.539 -19.665 1.00 94.62 146 ILE A CA 1
ATOM 1116 C C . ILE A 1 146 ? 7.461 -0.422 -18.775 1.00 94.62 146 ILE A C 1
ATOM 1118 O O . ILE A 1 146 ? 7.053 -0.307 -17.620 1.00 94.62 146 ILE A O 1
ATOM 1122 N N . GLU A 1 147 ? 8.304 0.461 -19.311 1.00 93.69 147 GLU A N 1
ATOM 1123 C CA . GLU A 1 147 ? 8.825 1.624 -18.589 1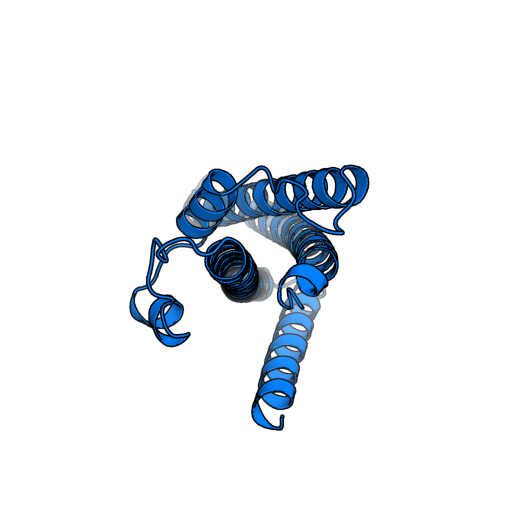.00 93.69 147 GLU A CA 1
ATOM 1124 C C . GLU A 1 147 ? 7.712 2.523 -18.048 1.00 93.69 147 GLU A C 1
ATOM 1126 O O . GLU A 1 147 ? 7.718 2.871 -16.865 1.00 93.69 147 GLU A O 1
ATOM 1131 N N . ASN A 1 148 ? 6.728 2.852 -18.885 1.00 93.81 148 ASN A N 1
ATOM 1132 C CA . ASN A 1 148 ? 5.572 3.645 -18.479 1.00 93.81 148 ASN A CA 1
ATOM 1133 C C . ASN A 1 148 ? 4.755 2.935 -17.386 1.00 93.81 148 ASN A C 1
ATOM 1135 O O . ASN A 1 148 ? 4.288 3.556 -16.431 1.00 93.81 148 ASN A O 1
ATOM 1139 N N . SER A 1 149 ? 4.618 1.610 -17.481 1.00 95.50 149 SER A N 1
ATOM 1140 C CA . SER A 1 149 ? 3.955 0.811 -16.444 1.00 95.50 149 SER A CA 1
ATOM 1141 C C . SER A 1 149 ? 4.709 0.886 -15.113 1.00 95.50 149 SER A C 1
ATOM 1143 O O . SER A 1 149 ? 4.082 1.102 -14.076 1.00 95.50 149 SER A O 1
ATOM 1145 N N . CYS A 1 150 ? 6.042 0.797 -15.133 1.00 96.31 150 CYS A N 1
ATOM 1146 C CA . CYS A 1 150 ? 6.877 0.956 -13.942 1.00 96.31 150 CYS A CA 1
ATOM 1147 C C . CYS A 1 150 ? 6.724 2.351 -13.313 1.00 96.31 150 CYS A C 1
ATOM 1149 O O . CYS A 1 150 ? 6.589 2.458 -12.094 1.00 96.31 150 CYS A O 1
ATOM 1151 N N . LEU A 1 151 ? 6.700 3.420 -14.118 1.00 95.06 151 LEU A N 1
ATOM 1152 C CA . LEU A 1 151 ? 6.498 4.789 -13.619 1.00 95.06 151 LEU A CA 1
ATOM 1153 C C . LEU A 1 151 ? 5.141 4.941 -12.919 1.00 95.06 151 LEU A C 1
ATOM 1155 O O . LEU A 1 151 ? 5.070 5.439 -11.797 1.00 95.06 151 LEU A O 1
ATOM 1159 N N . ARG A 1 152 ? 4.070 4.418 -13.525 1.00 96.50 152 ARG A N 1
ATOM 1160 C CA . ARG A 1 152 ? 2.730 4.424 -12.917 1.00 96.50 152 ARG A CA 1
ATOM 1161 C C . ARG A 1 152 ? 2.677 3.616 -11.620 1.00 96.50 152 ARG A C 1
ATOM 1163 O O . ARG A 1 152 ? 1.983 4.012 -10.685 1.00 96.50 152 ARG A O 1
ATOM 1170 N N . ILE A 1 153 ? 3.401 2.497 -11.547 1.00 97.00 153 ILE A N 1
ATOM 1171 C CA . ILE A 1 153 ? 3.526 1.699 -10.319 1.00 97.00 153 ILE A CA 1
ATOM 1172 C C . ILE A 1 153 ? 4.211 2.510 -9.219 1.00 97.00 153 ILE A C 1
ATOM 1174 O O . ILE A 1 153 ? 3.705 2.519 -8.099 1.00 97.00 153 ILE A O 1
ATOM 1178 N N . LYS A 1 154 ? 5.303 3.221 -9.527 1.00 96.31 154 LYS A N 1
ATOM 1179 C CA . LYS A 1 154 ? 5.980 4.106 -8.569 1.00 96.31 154 LYS A CA 1
ATOM 1180 C C . LYS A 1 154 ? 5.029 5.169 -8.020 1.00 96.31 154 LYS A C 1
ATOM 1182 O O . LYS A 1 154 ? 4.845 5.259 -6.810 1.00 96.31 154 LYS A O 1
ATOM 1187 N N . GLU A 1 155 ? 4.357 5.915 -8.894 1.00 96.69 155 GLU A N 1
ATOM 1188 C CA . GLU A 1 155 ? 3.392 6.941 -8.472 1.00 96.69 155 GLU A CA 1
ATOM 1189 C C . GLU A 1 155 ? 2.257 6.349 -7.624 1.00 96.69 155 GLU A C 1
ATOM 1191 O O . GLU A 1 155 ? 1.796 6.945 -6.647 1.00 96.69 155 GLU A O 1
ATOM 1196 N N . SER A 1 156 ? 1.776 5.159 -7.993 1.00 97.88 156 SER A N 1
ATOM 1197 C CA . SER A 1 156 ? 0.739 4.466 -7.233 1.00 97.88 156 SER A CA 1
ATOM 1198 C C . SER A 1 156 ? 1.243 3.990 -5.872 1.00 97.88 156 SER A C 1
ATOM 1200 O O . SER A 1 156 ? 0.477 4.018 -4.909 1.00 97.88 156 SER A O 1
ATOM 1202 N N . PHE A 1 157 ? 2.506 3.569 -5.773 1.00 97.00 157 PHE A N 1
ATOM 1203 C CA . PHE A 1 157 ? 3.137 3.193 -4.512 1.00 97.00 157 PHE A CA 1
ATOM 1204 C C . PHE A 1 157 ? 3.264 4.394 -3.578 1.00 97.00 157 PHE A C 1
ATOM 1206 O O . PHE A 1 157 ? 2.910 4.291 -2.407 1.00 97.00 157 PHE A O 1
ATOM 1213 N N . GLU A 1 158 ? 3.706 5.543 -4.086 1.00 95.94 158 GLU A N 1
ATOM 1214 C CA . GLU A 1 158 ? 3.820 6.779 -3.305 1.00 95.94 158 GLU A CA 1
ATOM 1215 C C . GLU A 1 158 ? 2.458 7.205 -2.738 1.00 95.94 158 GLU A C 1
ATOM 1217 O O . GLU A 1 158 ? 2.338 7.479 -1.540 1.00 95.94 158 GLU A O 1
ATOM 1222 N N . LYS A 1 159 ? 1.404 7.168 -3.568 1.00 97.50 159 LYS A N 1
ATOM 1223 C CA . LYS A 1 159 ? 0.018 7.436 -3.142 1.00 97.50 159 LYS A CA 1
ATOM 1224 C C . LYS A 1 159 ? -0.445 6.459 -2.063 1.00 97.50 159 LYS A C 1
ATOM 1226 O O . LYS A 1 159 ? -1.005 6.883 -1.053 1.00 97.50 159 LYS A O 1
ATOM 1231 N N . PHE A 1 160 ? -0.201 5.167 -2.269 1.00 97.75 160 PHE A N 1
ATOM 1232 C CA . PHE A 1 160 ? -0.546 4.122 -1.309 1.00 97.75 160 PHE A CA 1
ATOM 1233 C C . PHE A 1 160 ? 0.183 4.307 0.027 1.00 97.75 160 PHE A C 1
ATOM 1235 O O . PHE A 1 160 ? -0.447 4.290 1.082 1.00 97.75 160 PHE A O 1
ATOM 1242 N N . SER A 1 161 ? 1.497 4.528 -0.013 1.00 95.69 161 SER A N 1
ATOM 1243 C CA . SER A 1 161 ? 2.347 4.703 1.167 1.00 95.69 161 SER A CA 1
ATOM 1244 C C . SER A 1 161 ? 1.923 5.926 1.985 1.00 95.69 161 SER A C 1
ATOM 1246 O O . SER A 1 161 ? 1.763 5.841 3.205 1.00 95.69 161 SER A O 1
ATOM 1248 N N . ALA A 1 162 ? 1.636 7.048 1.317 1.00 96.69 162 ALA A N 1
ATOM 1249 C CA . ALA A 1 162 ? 1.107 8.242 1.968 1.00 96.69 162 ALA A CA 1
ATOM 1250 C C . ALA A 1 162 ? -0.261 7.981 2.623 1.00 96.69 162 ALA A C 1
ATOM 1252 O O . ALA A 1 162 ? -0.443 8.283 3.805 1.00 96.69 162 ALA A O 1
ATOM 1253 N N . ALA A 1 163 ? -1.199 7.362 1.897 1.00 97.50 163 ALA A N 1
ATOM 1254 C CA . ALA A 1 163 ? -2.532 7.057 2.417 1.00 97.50 163 ALA A CA 1
ATOM 1255 C C . ALA A 1 163 ? -2.487 6.081 3.605 1.00 97.50 163 ALA A C 1
ATOM 1257 O O . ALA A 1 163 ? -3.192 6.279 4.597 1.00 97.50 163 ALA A O 1
ATOM 1258 N N . GLN A 1 164 ? -1.626 5.061 3.540 1.00 96.62 164 GLN A N 1
ATOM 1259 C CA . GLN A 1 164 ? -1.412 4.119 4.636 1.00 96.62 164 GLN A CA 1
ATOM 1260 C C . GLN A 1 164 ? -0.883 4.830 5.880 1.00 96.62 164 GLN A C 1
ATOM 1262 O O . GLN A 1 164 ? -1.419 4.629 6.971 1.00 96.62 164 GLN A O 1
ATOM 1267 N N . LYS A 1 165 ? 0.123 5.697 5.717 1.00 95.25 165 LYS A N 1
ATOM 1268 C CA . LYS A 1 165 ? 0.720 6.451 6.821 1.00 95.25 165 LYS A CA 1
ATOM 1269 C C . LYS A 1 165 ? -0.306 7.355 7.496 1.00 95.25 165 LYS A C 1
ATOM 1271 O O . LYS A 1 165 ? -0.387 7.372 8.722 1.00 95.25 165 LYS A O 1
ATOM 1276 N N . GLU A 1 166 ? -1.094 8.091 6.717 1.00 96.56 166 GLU A N 1
ATOM 1277 C CA . GLU A 1 166 ? -2.159 8.945 7.248 1.00 96.56 166 GLU A CA 1
ATOM 1278 C C . GLU A 1 166 ? -3.195 8.138 8.034 1.00 96.56 166 GLU A C 1
AT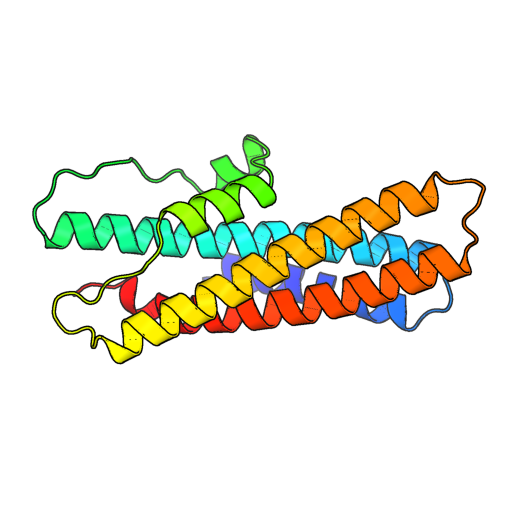OM 1280 O O . GLU A 1 166 ? -3.542 8.510 9.157 1.00 96.56 166 GLU A O 1
ATOM 1285 N N . PHE A 1 167 ? -3.662 7.022 7.465 1.00 95.50 167 PHE A N 1
ATOM 1286 C CA . PHE A 1 167 ? -4.623 6.138 8.115 1.00 95.50 167 PHE A CA 1
ATOM 1287 C C . PHE A 1 167 ? -4.076 5.573 9.429 1.00 95.50 167 PHE A C 1
ATOM 1289 O O . PHE A 1 167 ? -4.718 5.715 10.470 1.00 95.50 167 PHE A O 1
ATOM 1296 N N . VAL A 1 168 ? -2.878 4.982 9.404 1.00 92.75 168 VAL A N 1
ATOM 1297 C CA . VAL A 1 168 ? -2.256 4.379 10.587 1.00 92.75 168 VAL A CA 1
ATOM 1298 C C . VAL A 1 168 ? -2.036 5.418 11.677 1.00 92.75 168 VAL A C 1
ATOM 1300 O O . VAL A 1 168 ? -2.410 5.161 12.815 1.00 92.75 168 VAL A O 1
ATOM 1303 N N . LEU A 1 169 ? -1.509 6.604 11.356 1.00 92.62 169 LEU A N 1
ATOM 1304 C CA . LEU A 1 169 ? -1.302 7.665 12.349 1.00 92.62 169 LEU A CA 1
ATOM 1305 C C . LEU A 1 169 ? -2.617 8.156 12.963 1.00 92.62 169 LEU A C 1
ATOM 1307 O O . LEU A 1 169 ? -2.670 8.409 14.165 1.00 92.62 169 LEU A O 1
ATOM 1311 N N . ALA A 1 170 ? -3.679 8.273 12.163 1.00 91.50 170 ALA A N 1
ATOM 1312 C CA . ALA A 1 170 ? -4.990 8.675 12.661 1.00 91.50 170 ALA A CA 1
ATOM 1313 C C . ALA A 1 170 ? -5.643 7.591 13.535 1.00 91.50 170 ALA A C 1
ATOM 1315 O O . ALA A 1 170 ? -6.284 7.918 14.530 1.00 91.50 170 ALA A O 1
ATOM 1316 N N . ALA A 1 171 ? -5.470 6.313 13.190 1.00 89.44 171 ALA A N 1
ATOM 1317 C CA . ALA A 1 171 ? -6.058 5.186 13.910 1.00 89.44 171 ALA A CA 1
ATOM 1318 C C . ALA A 1 171 ? -5.225 4.736 15.132 1.00 89.44 171 ALA A C 1
ATOM 1320 O O . ALA A 1 171 ? -5.762 4.155 16.076 1.00 89.44 171 ALA A O 1
ATOM 1321 N N . GLN A 1 172 ? -3.920 5.025 15.162 1.00 88.31 172 GLN A N 1
ATOM 1322 C CA . GLN A 1 172 ? -2.992 4.575 16.205 1.00 88.31 172 GLN A CA 1
ATOM 1323 C C . GLN A 1 172 ? -3.407 4.938 17.643 1.00 88.31 172 GLN A C 1
ATOM 1325 O O . GLN A 1 172 ? -3.275 4.065 18.505 1.00 88.31 172 GLN A O 1
ATOM 1330 N N . PRO A 1 173 ? -3.943 6.138 17.948 1.00 87.25 173 PRO A N 1
ATOM 1331 C CA . PRO A 1 173 ? -4.400 6.473 19.301 1.00 87.25 173 PRO A CA 1
ATOM 1332 C C . PRO A 1 173 ? -5.482 5.526 19.841 1.00 87.25 173 PRO A C 1
ATOM 1334 O O . PRO A 1 173 ? -5.559 5.285 21.043 1.00 87.25 173 PRO A O 1
ATOM 1337 N N . PHE A 1 174 ? -6.280 4.920 18.959 1.00 81.69 174 PHE A N 1
ATOM 1338 C CA . PHE A 1 174 ? -7.360 4.002 19.335 1.00 81.69 174 PHE A CA 1
ATOM 1339 C C . PHE A 1 174 ? -6.856 2.592 19.663 1.00 81.69 174 PHE A C 1
ATOM 1341 O O . PHE A 1 174 ? -7.596 1.779 20.215 1.00 81.69 174 PHE A O 1
ATOM 1348 N N . ARG A 1 175 ? -5.571 2.306 19.406 1.00 74.56 175 ARG A N 1
ATOM 1349 C CA . ARG A 1 175 ? -4.893 1.099 19.896 1.00 74.56 175 ARG A CA 1
ATOM 1350 C C . ARG A 1 175 ? -4.784 1.096 21.421 1.00 74.56 175 ARG A C 1
ATOM 1352 O O . ARG A 1 175 ? -4.598 0.040 22.015 1.00 74.56 175 ARG A O 1
ATOM 1359 N N . THR A 1 176 ? -4.836 2.238 22.092 1.00 62.06 176 THR A N 1
ATOM 1360 C CA . THR A 1 176 ? -4.770 2.332 23.555 1.00 62.06 176 THR A CA 1
ATOM 1361 C C . THR A 1 176 ? -6.094 2.861 24.070 1.00 62.06 176 THR A C 1
ATOM 1363 O O . THR A 1 176 ? -6.213 4.035 24.398 1.00 62.06 176 THR A O 1
ATOM 1366 N N . ILE A 1 177 ? -7.111 2.003 24.105 1.00 56.03 177 ILE A N 1
ATOM 1367 C CA . ILE A 1 177 ? -8.302 2.308 24.897 1.00 56.03 177 ILE A CA 1
ATOM 1368 C C . ILE A 1 177 ? -7.855 2.239 26.362 1.00 56.03 177 ILE A C 1
ATOM 1370 O O . ILE A 1 177 ? -7.450 1.169 26.822 1.00 56.03 177 ILE A O 1
ATOM 1374 N N . GLY A 1 178 ? -7.796 3.405 27.009 1.00 45.59 178 GLY A N 1
ATOM 1375 C CA . GLY A 1 178 ? -7.606 3.554 28.452 1.00 45.59 178 GLY A CA 1
ATOM 1376 C C . GLY A 1 178 ? -8.905 3.383 29.219 1.00 45.59 178 GLY A C 1
ATOM 1377 O O . GLY A 1 178 ? -9.984 3.485 28.589 1.00 45.59 178 GLY A O 1
#

Foldseek 3Di:
DVVVVVVVVVLVVLQVQLVVLLVDPDLVSLLVSLVSLLVVLLVLLLVLLVLLLLLQQVVCVVVVHDRPDDDDDPVCCVVVVDDSLVSLVVLVVSDQQQDDDPRDRVLSVQLNVLSVQLSVLSVVLVVLNVVLVVLVVDPVHDSVNNSVSSVSNVVSSVSNVVSSVSNCVSSVVSSDPD